Protein AF-A0A9D4QUR9-F1 (afdb_monomer_lite)

Secondary structure (DSSP, 8-state):
--HHHHHHHHHHHHGGGHHHHHHHHH-TT--HHHHHHHHHHHHHHHHHHHHHHHHHSTTGGGGHHHHTSSHHHHHHHHHHHHHHHHHHHHHHHHHH----SHHHHHHHHHHHHH---TTS-HHHHTHHHHTTS---S---HHHHHHHTHHHHHHHHHHHHHHHIIIIIIHHHHHHHTTTT---

Sequence (183 aa):
MNVNWATLSLQVLTCPFLVPLISTISWSKTTSKGVISGCVTGLGASVAGMMIMGSTYEGGLVNFYVNTAHDYSLLTSMIAGLVTSAIVTIGVSLCTNTIRSEEDSDMEWAKTISIDNPLSPFRLVYEEELAKLDVSTIITARIMDKVFRKARLVAVLGGVLSLVLFVVILPTVALSFDVLSFD

Structure (mmCIF, N/CA/C/O backbone):
data_AF-A0A9D4QUR9-F1
#
_entry.id   AF-A0A9D4QUR9-F1
#
loop_
_atom_site.group_PDB
_atom_site.id
_atom_site.type_symbol
_atom_site.label_atom_id
_atom_site.label_alt_id
_atom_site.label_comp_id
_atom_site.label_asym_id
_atom_site.label_entity_id
_atom_site.label_seq_id
_atom_site.pdbx_PDB_ins_code
_atom_site.Cartn_x
_atom_site.Cartn_y
_atom_site.Cartn_z
_atom_site.occupancy
_atom_site.B_iso_or_equiv
_atom_site.auth_seq_id
_atom_site.auth_comp_id
_atom_site.auth_asym_id
_atom_site.auth_atom_id
_atom_site.pdbx_PDB_model_num
ATOM 1 N N . MET A 1 1 ? 4.319 21.901 -21.740 1.00 58.78 1 MET A N 1
ATOM 2 C CA . MET A 1 1 ? 4.072 20.842 -20.738 1.00 58.78 1 MET A CA 1
ATOM 3 C C . MET A 1 1 ? 3.087 19.858 -21.343 1.00 58.78 1 MET A C 1
ATOM 5 O O . MET A 1 1 ? 2.034 20.294 -21.787 1.00 58.78 1 MET A O 1
ATOM 9 N N . ASN A 1 2 ? 3.460 18.584 -21.467 1.00 82.12 2 ASN A N 1
ATOM 10 C CA . ASN A 1 2 ? 2.591 17.567 -22.059 1.00 82.12 2 ASN A CA 1
ATOM 11 C C . ASN A 1 2 ? 1.620 17.055 -20.984 1.00 82.12 2 ASN A C 1
ATOM 13 O O . ASN A 1 2 ? 2.065 16.602 -19.930 1.00 82.12 2 ASN A O 1
ATOM 17 N N . VAL A 1 3 ? 0.314 17.141 -21.248 1.00 85.50 3 VAL A N 1
ATOM 18 C CA . VAL A 1 3 ? -0.734 16.671 -20.328 1.00 85.50 3 VAL A CA 1
ATOM 19 C C . VAL A 1 3 ? -0.553 15.184 -20.016 1.00 85.50 3 VAL A C 1
ATOM 21 O O . VAL A 1 3 ? -0.678 14.795 -18.862 1.00 85.50 3 VAL A O 1
ATOM 24 N N . ASN A 1 4 ? -0.146 14.378 -21.002 1.00 86.44 4 ASN A N 1
ATOM 25 C CA . ASN A 1 4 ? 0.100 12.949 -20.819 1.00 86.44 4 ASN A CA 1
ATOM 26 C C . ASN A 1 4 ? 1.198 12.685 -19.776 1.00 86.44 4 ASN A C 1
ATOM 28 O O . ASN A 1 4 ? 0.996 11.945 -18.820 1.00 86.44 4 ASN A O 1
ATOM 32 N N . TRP A 1 5 ? 2.342 13.364 -19.911 1.00 88.25 5 TRP A N 1
ATOM 33 C CA . TRP A 1 5 ? 3.442 13.234 -18.954 1.00 88.25 5 TRP A CA 1
ATOM 34 C C . TRP A 1 5 ? 3.016 13.657 -17.543 1.00 88.25 5 TRP A C 1
ATOM 36 O O . TRP A 1 5 ? 3.353 12.980 -16.574 1.00 88.25 5 TRP A O 1
ATOM 46 N N . ALA A 1 6 ? 2.246 14.744 -17.420 1.00 88.44 6 ALA A N 1
ATOM 47 C CA . ALA A 1 6 ? 1.766 15.224 -16.126 1.00 88.44 6 ALA A CA 1
ATOM 48 C C . ALA A 1 6 ? 0.815 14.215 -15.460 1.00 88.44 6 ALA A C 1
ATOM 50 O O . ALA A 1 6 ? 0.957 13.929 -14.271 1.00 88.44 6 ALA A O 1
ATOM 51 N N . THR A 1 7 ? -0.112 13.632 -16.224 1.00 89.31 7 THR A N 1
ATOM 52 C CA . THR A 1 7 ? -1.045 12.615 -15.726 1.00 89.31 7 THR A CA 1
ATOM 53 C C . THR A 1 7 ? -0.326 11.330 -15.309 1.00 89.31 7 THR A C 1
ATOM 55 O O . THR A 1 7 ? -0.614 10.800 -14.238 1.00 89.31 7 THR A O 1
ATOM 58 N N . LEU A 1 8 ? 0.630 10.843 -16.105 1.00 89.75 8 LEU A N 1
ATOM 59 C CA . LEU A 1 8 ? 1.381 9.619 -15.799 1.00 89.75 8 LEU A CA 1
ATOM 60 C C . LEU A 1 8 ? 2.328 9.815 -14.606 1.00 89.75 8 LEU A C 1
ATOM 62 O O . LEU A 1 8 ? 2.383 8.978 -13.706 1.00 89.75 8 LEU A O 1
ATOM 66 N N . SER A 1 9 ? 2.996 10.966 -14.529 1.00 88.25 9 SER A N 1
ATOM 67 C CA . SER A 1 9 ? 3.856 11.310 -13.389 1.00 88.25 9 SER A CA 1
ATOM 68 C C . SER A 1 9 ? 3.057 11.459 -12.094 1.00 88.25 9 SER A C 1
ATOM 70 O O . SER A 1 9 ? 3.520 11.049 -11.033 1.00 88.25 9 SER A O 1
ATOM 72 N N . LEU A 1 10 ? 1.828 11.983 -12.156 1.00 92.81 10 LEU A N 1
ATOM 73 C CA . LEU A 1 10 ? 0.954 12.046 -10.984 1.00 92.81 10 LEU A CA 1
ATOM 74 C C . LEU A 1 10 ? 0.634 10.647 -10.435 1.00 92.81 10 LEU A C 1
ATOM 76 O O . LEU A 1 10 ? 0.606 10.459 -9.218 1.00 92.81 10 LEU A O 1
ATOM 80 N N . GLN A 1 11 ? 0.435 9.655 -11.305 1.00 90.50 11 GLN A N 1
ATOM 81 C CA . GLN A 1 11 ? 0.222 8.268 -10.879 1.00 90.50 11 GLN A CA 1
ATOM 82 C C . GLN A 1 11 ? 1.466 7.707 -10.180 1.00 90.50 11 GLN A C 1
ATOM 84 O O . GLN A 1 11 ? 1.354 7.124 -9.104 1.00 90.50 11 GLN A O 1
ATOM 89 N N . VAL A 1 12 ? 2.660 7.962 -10.723 1.00 92.38 12 VAL A N 1
ATOM 90 C CA . VAL A 1 12 ? 3.943 7.569 -10.110 1.00 92.38 12 VAL A CA 1
ATOM 91 C C . VAL A 1 12 ? 4.122 8.172 -8.711 1.00 92.38 12 VAL A C 1
ATOM 93 O O . VAL A 1 12 ? 4.613 7.499 -7.801 1.00 92.38 12 VAL A O 1
ATOM 96 N N . LEU A 1 13 ? 3.697 9.423 -8.517 1.00 93.38 13 LEU A N 1
ATOM 97 C CA . LEU A 1 13 ? 3.801 10.117 -7.231 1.00 93.38 13 LEU A CA 1
ATOM 98 C C . LEU A 1 13 ? 2.752 9.660 -6.213 1.00 93.38 13 LEU A C 1
ATOM 100 O O . LEU A 1 13 ? 3.023 9.691 -5.018 1.00 93.38 13 LEU A O 1
ATOM 104 N N . THR A 1 14 ? 1.565 9.249 -6.660 1.00 94.00 14 THR A N 1
ATOM 105 C CA . THR A 1 14 ? 0.448 8.883 -5.768 1.00 94.00 14 THR A CA 1
ATOM 106 C C . THR A 1 14 ? 0.409 7.396 -5.419 1.00 94.00 14 THR A C 1
ATOM 108 O O . THR A 1 14 ? 0.005 7.043 -4.311 1.00 94.00 14 THR A O 1
ATOM 111 N N . CYS A 1 15 ? 0.881 6.527 -6.317 1.00 93.56 15 CYS A N 1
ATOM 112 C CA . CYS A 1 15 ? 0.894 5.072 -6.146 1.00 93.56 15 CYS A CA 1
ATOM 113 C C . CYS A 1 15 ? 1.537 4.587 -4.825 1.00 93.56 15 CYS A C 1
ATOM 115 O O . CYS A 1 15 ? 0.932 3.743 -4.157 1.00 93.56 15 CYS A O 1
ATOM 117 N N . PRO A 1 16 ? 2.685 5.133 -4.362 1.00 94.38 16 PRO A N 1
ATOM 118 C CA . PRO A 1 16 ? 3.321 4.674 -3.126 1.00 94.38 16 PRO A CA 1
ATOM 119 C C . PRO A 1 16 ? 2.440 4.839 -1.881 1.00 94.38 16 PRO A C 1
ATOM 121 O O . PRO A 1 16 ? 2.615 4.111 -0.912 1.00 94.38 16 PRO A O 1
ATOM 124 N N . PHE A 1 17 ? 1.472 5.759 -1.889 1.00 94.75 17 PHE A N 1
ATOM 125 C CA . PHE A 1 17 ? 0.631 6.037 -0.721 1.00 94.75 17 PHE A CA 1
ATOM 126 C C . PHE A 1 17 ? -0.536 5.060 -0.546 1.00 94.75 17 PHE A C 1
ATOM 128 O O . PHE A 1 17 ? -1.143 5.036 0.525 1.00 94.75 17 PHE A O 1
ATOM 135 N N . LEU A 1 18 ? -0.844 4.234 -1.553 1.00 93.19 18 LEU A N 1
ATOM 136 C CA . LEU A 1 18 ? -1.997 3.330 -1.519 1.00 93.19 18 LEU A CA 1
ATOM 137 C C . LEU A 1 18 ? -1.912 2.317 -0.372 1.00 93.19 18 LEU A C 1
ATOM 139 O O . LEU A 1 18 ? -2.857 2.182 0.403 1.00 93.19 18 LEU A O 1
ATOM 143 N N . VAL A 1 19 ? -0.778 1.624 -0.228 1.00 93.19 19 VAL A N 1
ATOM 144 C CA . VAL A 1 19 ? -0.624 0.586 0.805 1.00 93.19 19 VAL A CA 1
ATOM 145 C C . VAL A 1 19 ? -0.616 1.176 2.220 1.00 93.19 19 VAL A C 1
ATOM 147 O O . VAL A 1 19 ? -1.360 0.660 3.061 1.00 93.19 19 VAL A O 1
ATOM 150 N N . PRO A 1 20 ? 0.137 2.255 2.518 1.00 94.00 20 PRO A N 1
ATOM 151 C CA . PRO A 1 20 ? 0.061 2.905 3.823 1.00 94.00 20 PRO A CA 1
ATOM 152 C C . PRO A 1 20 ? -1.348 3.393 4.174 1.00 94.00 20 PRO A C 1
ATOM 154 O O . PRO A 1 20 ? -1.786 3.182 5.303 1.00 94.00 20 PRO A O 1
ATOM 157 N N . LEU A 1 21 ? -2.073 3.984 3.215 1.00 93.69 21 LEU A N 1
ATOM 158 C CA . LEU A 1 21 ? -3.439 4.478 3.418 1.00 93.69 21 LEU A CA 1
ATOM 159 C C . LEU A 1 21 ? -4.427 3.342 3.706 1.00 93.69 21 LEU A C 1
ATOM 161 O O . LEU A 1 21 ? -5.232 3.442 4.623 1.00 93.69 21 LEU A O 1
ATOM 165 N N . ILE A 1 22 ? -4.378 2.253 2.939 1.00 92.50 22 ILE A N 1
ATOM 166 C CA . ILE A 1 22 ? -5.264 1.108 3.182 1.00 92.50 22 ILE A CA 1
ATOM 167 C C . ILE A 1 22 ? -4.954 0.497 4.551 1.00 92.50 22 ILE A C 1
ATOM 169 O O . ILE A 1 22 ? -5.870 0.187 5.312 1.00 92.50 22 ILE A O 1
ATOM 173 N N . SER A 1 23 ? -3.668 0.401 4.901 1.00 90.50 23 SER A N 1
ATOM 174 C CA . SER A 1 23 ? -3.224 -0.192 6.163 1.00 90.50 23 SER A CA 1
ATOM 175 C C . SER A 1 23 ? -3.786 0.536 7.389 1.00 90.50 23 SER A C 1
ATOM 177 O O . SER A 1 23 ? -4.169 -0.135 8.341 1.00 90.50 23 SER A O 1
ATOM 179 N N . THR A 1 24 ? -3.926 1.869 7.368 1.00 90.31 24 THR A N 1
ATOM 180 C CA . THR A 1 24 ? -4.498 2.613 8.511 1.00 90.31 24 THR A CA 1
ATOM 181 C C . THR A 1 24 ? -5.967 2.292 8.776 1.00 90.31 24 THR A C 1
ATOM 183 O O . THR A 1 24 ? -6.430 2.478 9.898 1.00 90.31 24 THR A O 1
ATOM 186 N N . ILE A 1 25 ? -6.698 1.817 7.765 1.00 87.94 25 ILE A N 1
ATOM 187 C CA . ILE A 1 25 ? -8.127 1.498 7.864 1.00 87.94 25 ILE A CA 1
ATOM 188 C C . ILE A 1 25 ? -8.336 -0.003 8.076 1.00 87.94 25 ILE A C 1
ATOM 190 O O . ILE A 1 25 ? -9.302 -0.405 8.718 1.00 87.94 25 ILE A O 1
ATOM 194 N N . SER A 1 26 ? -7.454 -0.849 7.538 1.00 87.56 26 SER A N 1
ATOM 195 C CA . SER A 1 26 ? -7.620 -2.304 7.570 1.00 87.56 26 SER A CA 1
ATOM 196 C C . SER A 1 26 ? -6.820 -3.007 8.666 1.00 87.56 26 SER A C 1
ATOM 198 O O . SER A 1 26 ? -7.093 -4.174 8.952 1.00 87.56 26 SER A O 1
ATOM 200 N N . TRP A 1 27 ? -5.804 -2.361 9.249 1.00 89.25 27 TRP A N 1
ATOM 201 C CA . TRP A 1 27 ? -4.852 -3.026 10.137 1.00 89.25 27 TRP A CA 1
ATOM 202 C C . TRP A 1 27 ? -4.582 -2.234 11.420 1.00 89.25 27 TRP A C 1
ATOM 204 O O . TRP A 1 27 ? -3.942 -1.188 11.415 1.00 89.25 27 TRP A O 1
ATOM 214 N N . SER A 1 28 ? -5.007 -2.785 12.562 1.00 86.62 28 SER A N 1
ATOM 215 C CA . SER A 1 28 ? -4.883 -2.120 13.869 1.00 86.62 28 SER A CA 1
ATOM 216 C C . SER A 1 28 ? -3.442 -1.866 14.303 1.00 86.62 28 SER A C 1
ATOM 218 O O . SER A 1 28 ? -3.183 -0.951 15.074 1.00 86.62 28 SER A O 1
ATOM 220 N N . LYS A 1 29 ? -2.481 -2.652 13.805 1.00 89.44 29 LYS A N 1
ATOM 221 C CA . LYS A 1 29 ? -1.062 -2.515 14.167 1.00 89.44 29 LYS A CA 1
ATOM 222 C C . LYS A 1 29 ? -0.340 -1.409 13.401 1.00 89.44 29 LYS A C 1
ATOM 224 O O . LYS A 1 29 ? 0.846 -1.194 13.651 1.00 89.44 29 LYS A O 1
ATOM 229 N N . THR A 1 30 ? -1.010 -0.731 12.472 1.00 91.31 30 THR A N 1
ATOM 230 C CA . THR A 1 30 ? -0.416 0.365 11.708 1.00 91.31 30 THR A CA 1
ATOM 231 C C . THR A 1 30 ? -0.108 1.551 12.613 1.00 91.31 30 THR A C 1
ATOM 233 O O . THR A 1 30 ? -0.983 2.076 13.295 1.00 91.31 30 THR A O 1
ATOM 236 N N . THR A 1 31 ? 1.146 2.006 12.599 1.00 93.19 31 THR A N 1
ATOM 237 C CA . THR A 1 31 ? 1.581 3.159 13.398 1.00 93.19 31 THR A CA 1
ATOM 238 C C . THR A 1 31 ? 1.818 4.380 12.518 1.00 93.19 31 THR A C 1
ATOM 240 O O . THR A 1 31 ? 2.253 4.261 11.371 1.00 93.19 31 THR A O 1
ATOM 243 N N . SER A 1 32 ? 1.630 5.585 13.066 1.00 91.56 32 SER A N 1
ATOM 244 C CA . SER A 1 32 ? 1.909 6.832 12.334 1.00 91.56 32 SER A CA 1
ATOM 245 C C . SER A 1 32 ? 3.366 6.912 11.864 1.00 91.56 32 SER A C 1
ATOM 247 O O . SER A 1 32 ? 3.640 7.398 10.770 1.00 91.56 32 SER A O 1
ATOM 249 N N . LYS A 1 33 ? 4.310 6.379 12.656 1.00 94.00 33 LYS A N 1
ATOM 250 C CA . LYS A 1 33 ? 5.731 6.288 12.280 1.00 94.00 33 LYS A CA 1
ATOM 251 C C . LYS A 1 33 ? 5.932 5.375 11.068 1.00 94.00 33 LYS A C 1
ATOM 253 O O . LYS A 1 33 ? 6.688 5.730 10.163 1.00 94.00 33 LYS A O 1
ATOM 258 N N . GLY A 1 34 ? 5.252 4.227 11.031 1.00 93.38 34 GLY A N 1
ATOM 259 C CA . GLY A 1 34 ? 5.294 3.303 9.898 1.00 93.38 34 GLY A CA 1
ATOM 260 C C . GLY A 1 34 ? 4.691 3.891 8.627 1.00 93.38 34 GLY A C 1
ATOM 261 O O . GLY A 1 34 ? 5.282 3.785 7.555 1.00 93.38 34 GLY A O 1
ATOM 262 N N . VAL A 1 35 ? 3.564 4.591 8.743 1.00 95.62 35 VAL A N 1
ATOM 263 C CA . VAL A 1 35 ? 2.936 5.269 7.600 1.00 95.62 35 VAL A CA 1
ATOM 264 C C . VAL A 1 35 ? 3.854 6.355 7.043 1.00 95.62 35 VAL A C 1
ATOM 266 O O . VAL A 1 35 ? 4.179 6.322 5.862 1.00 95.62 35 VAL A O 1
ATOM 269 N N . ILE A 1 36 ? 4.344 7.276 7.881 1.00 95.88 36 ILE A N 1
ATOM 270 C CA . ILE A 1 36 ? 5.201 8.383 7.422 1.00 95.88 36 ILE A CA 1
ATOM 271 C C . ILE A 1 36 ? 6.483 7.850 6.772 1.00 95.88 36 ILE A C 1
ATOM 273 O O . ILE A 1 36 ? 6.840 8.276 5.674 1.00 95.88 36 ILE A O 1
ATOM 277 N N . SER A 1 37 ? 7.163 6.899 7.421 1.00 95.94 37 SER A N 1
ATOM 278 C CA . SER A 1 37 ? 8.405 6.326 6.887 1.00 95.94 37 SER A CA 1
ATOM 279 C C . SER A 1 37 ? 8.186 5.596 5.563 1.00 95.94 37 SER A C 1
ATOM 281 O O . SER A 1 37 ? 8.957 5.817 4.629 1.00 95.94 37 SER A O 1
ATOM 283 N N . GLY A 1 38 ? 7.130 4.788 5.433 1.00 95.56 38 GLY A N 1
ATOM 284 C CA . GLY A 1 38 ? 6.825 4.106 4.174 1.00 95.56 38 GLY A CA 1
ATOM 285 C C . GLY A 1 38 ? 6.383 5.053 3.063 1.00 95.56 38 GLY A C 1
ATOM 286 O O . GLY A 1 38 ? 6.795 4.873 1.919 1.00 95.56 38 GLY A O 1
ATOM 287 N N . CYS A 1 39 ? 5.625 6.108 3.368 1.00 96.19 39 CYS A N 1
ATOM 288 C CA . CYS A 1 39 ? 5.264 7.132 2.385 1.00 96.19 39 CYS A CA 1
ATOM 289 C C . CYS A 1 39 ? 6.506 7.858 1.842 1.00 96.19 39 CYS A C 1
ATOM 291 O O . CYS A 1 39 ? 6.658 8.000 0.631 1.00 96.19 39 CYS A O 1
ATOM 293 N N . VAL A 1 40 ? 7.416 8.288 2.723 1.00 96.62 40 VAL A N 1
ATOM 294 C CA . VAL A 1 40 ? 8.630 9.027 2.330 1.00 96.62 40 VAL A CA 1
ATOM 295 C C . VAL A 1 40 ? 9.600 8.137 1.551 1.00 96.62 40 VAL A C 1
ATOM 297 O O . VAL A 1 40 ? 10.079 8.526 0.486 1.00 96.62 40 VAL A O 1
ATOM 300 N N . THR A 1 41 ? 9.873 6.931 2.052 1.00 96.44 41 THR A N 1
ATOM 301 C CA . THR A 1 41 ? 10.791 5.987 1.388 1.00 96.44 41 THR A CA 1
ATOM 302 C C . THR A 1 41 ? 10.217 5.453 0.078 1.00 96.44 41 THR A C 1
ATOM 304 O O . THR A 1 41 ? 10.943 5.373 -0.910 1.00 96.44 41 THR A O 1
ATOM 307 N N . GLY A 1 42 ? 8.916 5.161 0.031 1.00 96.50 42 GLY A N 1
ATOM 308 C CA . GLY A 1 42 ? 8.216 4.737 -1.180 1.00 96.50 42 GLY A CA 1
ATOM 309 C C . GLY A 1 42 ? 8.187 5.817 -2.259 1.00 96.50 42 GLY A C 1
ATOM 310 O O . GLY A 1 42 ? 8.454 5.522 -3.422 1.00 96.50 42 GLY A O 1
ATOM 311 N N . LEU A 1 43 ? 7.940 7.077 -1.887 1.00 96.25 43 LEU A N 1
ATOM 312 C CA . LEU A 1 43 ? 8.022 8.201 -2.823 1.00 96.25 43 LEU A CA 1
ATOM 313 C C . LEU A 1 43 ? 9.441 8.347 -3.389 1.00 96.25 43 LEU A C 1
ATOM 315 O O . LEU A 1 43 ? 9.608 8.477 -4.601 1.00 96.25 43 LEU A O 1
ATOM 319 N N . GLY A 1 44 ? 10.457 8.265 -2.525 1.00 96.38 44 GLY A N 1
ATOM 320 C CA . GLY A 1 44 ? 11.859 8.293 -2.941 1.00 96.38 44 GLY A CA 1
ATOM 321 C C . GLY A 1 44 ? 12.205 7.164 -3.914 1.00 96.38 44 GLY A C 1
ATOM 322 O O . GLY A 1 44 ? 12.798 7.423 -4.958 1.00 96.38 44 GLY A O 1
ATOM 323 N N . ALA A 1 45 ? 11.782 5.932 -3.619 1.00 96.25 45 ALA A N 1
ATOM 324 C CA . ALA A 1 45 ? 11.992 4.774 -4.488 1.00 96.25 45 ALA A CA 1
ATOM 325 C C . ALA A 1 45 ? 11.266 4.906 -5.836 1.00 96.25 45 ALA A C 1
ATOM 327 O O . ALA A 1 45 ? 11.832 4.554 -6.869 1.00 96.25 45 ALA A O 1
ATOM 328 N N . SER A 1 46 ? 10.050 5.457 -5.840 1.00 96.00 46 SER A N 1
ATOM 329 C CA . SER A 1 46 ? 9.269 5.695 -7.058 1.00 96.00 46 SER A CA 1
ATOM 330 C C . SER A 1 46 ? 9.968 6.691 -7.990 1.00 96.00 46 SER A C 1
ATOM 332 O O . SER A 1 46 ? 10.227 6.394 -9.159 1.00 96.00 46 SER A O 1
ATOM 334 N N . VAL A 1 47 ? 10.376 7.845 -7.447 1.00 94.75 47 VAL A N 1
ATOM 335 C CA . VAL A 1 47 ? 11.106 8.878 -8.202 1.00 94.75 47 VAL A CA 1
ATOM 336 C C . VAL A 1 47 ? 12.464 8.353 -8.670 1.00 94.75 47 VAL A C 1
ATOM 338 O O . VAL A 1 47 ? 12.811 8.516 -9.839 1.00 94.75 47 VAL A O 1
ATOM 341 N N . ALA A 1 48 ? 13.213 7.671 -7.799 1.00 95.12 48 ALA A N 1
ATOM 342 C CA . ALA A 1 48 ? 14.494 7.076 -8.164 1.00 95.12 48 ALA A CA 1
ATOM 343 C C . ALA A 1 48 ? 14.334 6.044 -9.289 1.00 95.12 48 ALA A C 1
ATOM 345 O O . ALA A 1 48 ? 15.070 6.106 -10.268 1.00 95.12 48 ALA A O 1
ATOM 346 N N . GLY A 1 49 ? 13.338 5.157 -9.205 1.00 93.81 49 GLY A N 1
ATOM 347 C CA . GLY A 1 49 ? 13.034 4.185 -10.257 1.00 93.81 49 GLY A CA 1
ATOM 348 C C . GLY A 1 49 ? 12.733 4.850 -11.603 1.00 93.81 49 GLY A C 1
ATOM 349 O O . GLY A 1 49 ? 13.236 4.400 -12.630 1.00 93.81 49 GLY A O 1
ATOM 350 N N . MET A 1 50 ? 12.004 5.973 -11.590 1.00 93.50 50 MET A N 1
ATOM 351 C CA . MET A 1 50 ? 11.664 6.737 -12.804 1.00 93.50 50 MET A CA 1
ATOM 352 C C . MET A 1 50 ? 12.906 7.331 -13.463 1.00 93.50 50 MET A C 1
ATOM 354 O O . MET A 1 50 ? 13.068 7.290 -14.682 1.00 93.50 50 MET A O 1
ATOM 358 N N . MET A 1 51 ? 13.804 7.888 -12.649 1.00 92.62 51 MET A N 1
ATOM 359 C CA . MET A 1 51 ? 15.032 8.507 -13.141 1.00 92.62 51 MET A CA 1
ATOM 360 C C . MET A 1 51 ? 16.046 7.463 -13.603 1.00 92.62 51 MET A C 1
ATOM 362 O O . MET A 1 51 ? 16.665 7.650 -14.648 1.00 92.62 51 MET A O 1
ATOM 366 N N . ILE A 1 52 ? 16.190 6.360 -12.862 1.00 94.06 52 ILE A N 1
ATOM 367 C CA . ILE A 1 52 ? 17.090 5.257 -13.214 1.00 94.06 52 ILE A CA 1
ATOM 368 C C . ILE A 1 52 ? 16.661 4.661 -14.551 1.00 94.06 52 ILE A C 1
ATOM 370 O O . ILE A 1 52 ? 17.458 4.655 -15.486 1.00 94.06 52 ILE A O 1
ATOM 374 N N . MET A 1 53 ? 15.398 4.251 -14.692 1.00 92.38 53 MET A N 1
ATOM 375 C CA . MET A 1 53 ? 14.923 3.672 -15.950 1.00 92.38 53 MET A CA 1
ATOM 376 C C . MET A 1 53 ? 14.917 4.696 -17.083 1.00 92.38 53 MET A C 1
ATOM 378 O O . MET A 1 53 ? 15.385 4.392 -18.177 1.00 92.38 53 MET A O 1
ATOM 382 N N . GLY A 1 54 ? 14.499 5.936 -16.813 1.00 91.06 54 GLY A N 1
ATOM 383 C CA . GLY A 1 54 ? 14.586 7.039 -17.771 1.00 91.06 54 GLY A CA 1
ATOM 384 C C . GLY A 1 54 ? 16.006 7.287 -18.296 1.00 91.06 54 GLY A C 1
ATOM 385 O O . GLY A 1 54 ? 16.178 7.646 -19.458 1.00 91.06 54 GLY A O 1
ATOM 386 N N . SER A 1 55 ? 17.036 7.063 -17.474 1.00 92.62 55 SER A N 1
ATOM 387 C CA . SER A 1 55 ? 18.435 7.249 -17.879 1.00 92.62 55 SER A CA 1
ATOM 388 C C . SER A 1 55 ? 18.961 6.177 -18.841 1.00 92.62 55 SER A C 1
ATOM 390 O O . SER A 1 55 ? 19.937 6.436 -19.539 1.00 92.62 55 SER A O 1
ATOM 392 N N . THR A 1 56 ? 18.317 5.005 -18.896 1.00 93.25 56 THR A N 1
ATOM 393 C CA . THR A 1 56 ? 18.742 3.884 -19.756 1.00 93.25 56 THR A CA 1
ATOM 394 C C . THR A 1 56 ? 18.323 4.037 -21.218 1.00 93.25 56 THR A C 1
ATOM 396 O O . THR A 1 56 ? 18.873 3.361 -22.084 1.00 93.25 56 THR A O 1
ATOM 399 N N . TYR A 1 57 ? 17.381 4.938 -21.504 1.00 91.31 57 TYR A N 1
ATOM 400 C CA . TYR A 1 57 ? 16.913 5.222 -22.857 1.00 91.31 57 TYR A CA 1
ATOM 401 C C . TYR A 1 57 ? 17.845 6.167 -23.616 1.00 91.31 57 TYR A C 1
ATOM 403 O O . TYR A 1 57 ? 18.626 6.923 -23.033 1.00 91.31 57 TYR A O 1
ATOM 411 N N . GLU A 1 58 ? 17.729 6.161 -24.944 1.00 88.50 58 GLU A N 1
ATOM 412 C CA . GLU A 1 58 ? 18.529 7.013 -25.818 1.00 88.50 58 GLU A CA 1
ATOM 413 C C . GLU A 1 58 ? 18.322 8.507 -25.498 1.00 88.50 58 GLU A C 1
ATOM 415 O O . GLU A 1 58 ? 17.209 8.991 -25.278 1.00 88.50 58 GLU A O 1
ATOM 420 N N . GLY A 1 59 ? 19.424 9.254 -25.397 1.00 84.62 59 GLY A N 1
ATOM 421 C CA . GLY A 1 59 ? 19.412 10.647 -24.932 1.00 84.62 59 GLY A CA 1
ATOM 422 C C . GLY A 1 59 ? 19.229 10.824 -23.416 1.00 84.62 59 GLY A C 1
ATOM 423 O O . GLY A 1 59 ? 19.291 11.955 -22.928 1.00 84.62 59 GLY A O 1
ATOM 424 N N . GLY A 1 60 ? 19.048 9.741 -22.652 1.00 89.25 60 GLY A N 1
ATOM 425 C CA . GLY A 1 60 ? 19.030 9.729 -21.188 1.00 89.25 60 GLY A CA 1
ATOM 426 C C . GLY A 1 60 ? 18.097 10.773 -20.567 1.00 89.25 60 GLY A C 1
ATOM 427 O O . GLY A 1 60 ? 17.018 11.073 -21.071 1.00 89.25 60 GLY A O 1
ATOM 428 N N . LEU A 1 61 ? 18.520 11.386 -19.462 1.00 87.69 61 LEU A N 1
ATOM 429 C CA . LEU A 1 61 ? 17.722 12.407 -18.770 1.00 87.69 61 LEU A CA 1
ATOM 430 C C . LEU A 1 61 ? 17.701 13.771 -19.486 1.00 87.69 61 LEU A C 1
ATOM 432 O O . LEU A 1 61 ? 16.947 14.648 -19.070 1.00 87.69 61 LEU A O 1
ATOM 436 N N . VAL A 1 62 ? 18.472 13.960 -20.567 1.00 90.38 62 VAL A N 1
ATOM 437 C CA . VAL A 1 62 ? 18.398 15.185 -21.388 1.00 90.38 62 VAL A CA 1
ATOM 438 C C . VAL A 1 62 ? 17.027 15.276 -22.064 1.00 90.38 62 VAL A C 1
ATOM 440 O O . VAL A 1 62 ? 16.416 16.343 -22.084 1.00 90.38 62 VAL A O 1
ATOM 443 N N . ASN A 1 63 ? 16.480 14.137 -22.498 1.00 88.19 63 ASN A N 1
ATOM 444 C CA . ASN A 1 63 ? 15.116 14.013 -23.021 1.00 88.19 63 ASN A CA 1
ATOM 445 C C . ASN A 1 63 ? 14.110 13.634 -21.918 1.00 88.19 63 ASN A C 1
ATOM 447 O O . ASN A 1 63 ? 13.286 12.734 -22.088 1.00 88.19 63 ASN A O 1
ATOM 451 N N . PHE A 1 64 ? 14.164 14.333 -20.779 1.00 88.12 64 PHE A N 1
ATOM 452 C CA . PHE A 1 64 ? 13.439 13.990 -19.547 1.00 88.12 64 PHE A CA 1
ATOM 453 C C . PHE A 1 64 ? 11.960 13.628 -19.757 1.00 88.12 64 PHE A C 1
ATOM 455 O O . PHE A 1 64 ? 11.514 12.571 -19.320 1.00 88.12 64 PHE A O 1
ATOM 462 N N . TYR A 1 65 ? 11.193 14.477 -20.447 1.00 87.88 65 TYR A N 1
ATOM 463 C CA . TYR A 1 65 ? 9.747 14.284 -20.618 1.00 87.88 65 TYR A CA 1
ATOM 464 C C . TYR A 1 65 ? 9.382 13.054 -21.450 1.00 87.88 65 TYR A C 1
ATOM 466 O O . TYR A 1 65 ? 8.324 12.470 -21.236 1.00 87.88 65 TYR A O 1
ATOM 474 N N . VAL A 1 66 ? 10.230 12.681 -22.407 1.00 87.94 66 VAL A N 1
ATOM 475 C CA . VAL A 1 66 ? 9.997 11.515 -23.265 1.00 87.94 66 VAL A CA 1
ATOM 476 C C . VAL A 1 66 ? 10.418 10.260 -22.511 1.00 87.94 66 VAL A C 1
ATOM 478 O O . VAL A 1 66 ? 9.619 9.346 -22.327 1.00 87.94 66 VAL A O 1
ATOM 481 N N . ASN A 1 67 ? 11.630 10.273 -21.957 1.00 88.69 67 ASN A N 1
ATOM 482 C CA . ASN A 1 67 ? 12.236 9.076 -21.388 1.00 88.69 67 ASN A CA 1
ATOM 483 C C . ASN A 1 67 ? 11.611 8.646 -20.056 1.00 88.69 67 ASN A C 1
ATOM 485 O O . ASN A 1 67 ? 11.596 7.464 -19.718 1.00 88.69 67 ASN A O 1
ATOM 489 N N . THR A 1 68 ? 11.039 9.587 -19.307 1.00 88.56 68 THR A N 1
ATOM 490 C CA . THR A 1 68 ? 10.297 9.271 -18.079 1.00 88.56 68 THR A CA 1
ATOM 491 C C . THR A 1 68 ? 8.825 8.928 -18.324 1.00 88.56 68 THR A C 1
ATOM 493 O O . THR A 1 68 ? 8.202 8.338 -17.450 1.00 88.56 68 THR A O 1
ATOM 496 N N . ALA A 1 69 ? 8.274 9.232 -19.505 1.00 88.69 69 ALA A N 1
ATOM 497 C CA . ALA A 1 69 ? 6.922 8.820 -19.897 1.00 88.69 69 ALA A CA 1
ATOM 498 C C . ALA A 1 69 ? 6.870 7.430 -20.550 1.00 88.69 69 ALA A C 1
ATOM 500 O O . ALA A 1 69 ? 5.782 6.979 -20.894 1.00 88.69 69 ALA A O 1
ATOM 501 N N . HIS A 1 70 ? 8.009 6.759 -20.746 1.00 89.62 70 HIS A N 1
ATOM 502 C CA . HIS A 1 70 ? 8.022 5.400 -21.282 1.00 89.62 70 HIS A CA 1
ATOM 503 C C . HIS A 1 70 ? 7.397 4.395 -20.310 1.00 89.62 70 HIS A C 1
ATOM 505 O O . HIS A 1 70 ? 7.642 4.448 -19.103 1.00 89.62 70 HIS A O 1
ATOM 511 N N . ASP A 1 71 ? 6.671 3.424 -20.863 1.00 90.06 71 ASP A N 1
ATOM 512 C CA . ASP A 1 71 ? 5.875 2.449 -20.110 1.00 90.06 71 ASP A CA 1
ATOM 513 C C . ASP A 1 71 ? 6.691 1.705 -19.048 1.00 90.06 71 ASP A C 1
ATOM 515 O O . ASP A 1 71 ? 6.295 1.659 -17.885 1.00 90.06 71 ASP A O 1
ATOM 519 N N . TYR A 1 72 ? 7.879 1.194 -19.395 1.00 89.75 72 TYR A N 1
ATOM 520 C CA . TYR A 1 72 ? 8.729 0.497 -18.422 1.00 89.75 72 TYR A CA 1
ATOM 521 C C . TYR A 1 72 ? 9.326 1.423 -17.363 1.00 89.75 72 TYR A C 1
ATOM 523 O O . TYR A 1 72 ? 9.587 0.969 -16.249 1.00 89.75 72 TYR A O 1
ATOM 531 N N . SER A 1 73 ? 9.541 2.706 -17.680 1.00 91.75 73 SER A N 1
ATOM 532 C CA . SER A 1 73 ? 9.983 3.682 -16.680 1.00 91.75 73 SER A CA 1
ATOM 533 C C . SER A 1 73 ? 8.890 3.865 -15.634 1.00 91.75 73 SER A C 1
ATOM 535 O O . SER A 1 73 ? 9.118 3.612 -14.454 1.00 91.75 73 SER A O 1
ATOM 537 N N . LEU A 1 74 ? 7.670 4.153 -16.092 1.00 93.31 74 LEU A N 1
ATOM 538 C CA . LEU A 1 74 ? 6.495 4.338 -15.244 1.00 93.31 74 LEU A CA 1
ATOM 539 C C . LEU A 1 74 ? 6.163 3.083 -14.428 1.00 93.31 74 LEU A C 1
ATOM 541 O O . LEU A 1 74 ? 5.952 3.177 -13.218 1.00 93.31 74 LEU A O 1
ATOM 545 N N . LEU A 1 75 ? 6.162 1.908 -15.061 1.00 92.50 75 LEU A N 1
ATOM 546 C CA . LEU A 1 75 ? 5.862 0.636 -14.404 1.00 92.50 75 LEU A CA 1
ATOM 547 C C . LEU A 1 75 ? 6.884 0.316 -13.308 1.00 92.50 75 LEU A C 1
ATOM 549 O O . LEU A 1 75 ? 6.501 -0.027 -12.187 1.00 92.50 75 LEU A O 1
ATOM 553 N N . THR A 1 76 ? 8.177 0.470 -13.604 1.00 93.25 76 THR A N 1
ATOM 554 C CA . THR A 1 76 ? 9.248 0.209 -12.632 1.00 93.25 76 THR A CA 1
ATOM 555 C C . THR A 1 76 ? 9.145 1.155 -11.443 1.00 93.25 76 THR A C 1
ATOM 557 O O . THR A 1 76 ? 9.253 0.707 -10.303 1.00 93.25 76 THR A O 1
ATOM 560 N N . SER A 1 77 ? 8.869 2.442 -11.678 1.00 94.38 77 SER A N 1
ATOM 561 C CA . SER A 1 77 ? 8.636 3.417 -10.608 1.00 94.38 77 SER A CA 1
ATOM 562 C C . SER A 1 77 ? 7.464 3.030 -9.718 1.00 94.38 77 SER A C 1
ATOM 564 O O . SER A 1 77 ? 7.602 3.008 -8.495 1.00 94.38 77 SER A O 1
ATOM 566 N N . MET A 1 78 ? 6.320 2.690 -10.321 1.00 94.88 78 MET A N 1
ATOM 567 C CA . MET A 1 78 ? 5.112 2.327 -9.582 1.00 94.88 78 MET A CA 1
ATOM 568 C C . MET A 1 78 ? 5.335 1.078 -8.727 1.00 94.88 78 MET A C 1
ATOM 570 O O . MET A 1 78 ? 4.990 1.086 -7.546 1.00 94.88 78 MET A O 1
ATOM 574 N N . ILE A 1 79 ? 5.951 0.031 -9.284 1.00 94.81 79 ILE A N 1
ATOM 575 C CA . ILE A 1 79 ? 6.238 -1.209 -8.550 1.00 94.81 79 ILE A CA 1
ATOM 576 C C . ILE A 1 79 ? 7.257 -0.950 -7.437 1.00 94.81 79 ILE A C 1
ATOM 578 O O . ILE A 1 79 ? 7.005 -1.310 -6.286 1.00 94.81 79 ILE A O 1
ATOM 582 N N . ALA A 1 80 ? 8.383 -0.300 -7.746 1.00 95.38 80 ALA A N 1
ATOM 583 C CA . ALA A 1 80 ? 9.427 -0.012 -6.764 1.00 95.38 80 ALA A CA 1
ATOM 584 C C . ALA 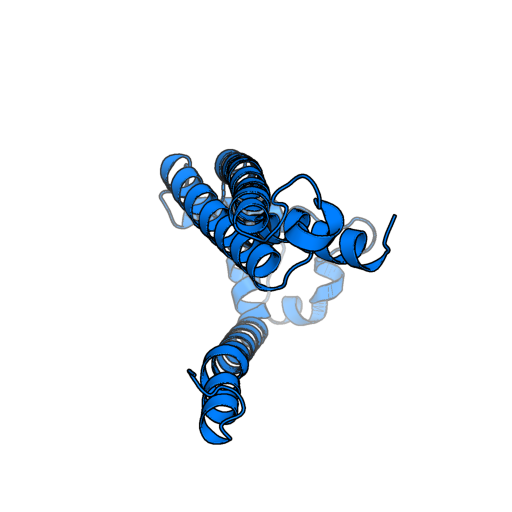A 1 80 ? 8.889 0.835 -5.605 1.00 95.38 80 ALA A C 1
ATOM 586 O O . ALA A 1 80 ? 9.147 0.526 -4.439 1.00 95.38 80 ALA A O 1
ATOM 587 N N . GLY A 1 81 ? 8.102 1.868 -5.913 1.00 95.94 81 GLY A N 1
ATOM 588 C CA . GLY A 1 81 ? 7.464 2.727 -4.925 1.00 95.94 81 GLY A CA 1
ATOM 589 C C . GLY A 1 81 ? 6.449 1.988 -4.055 1.00 95.94 81 GLY A C 1
ATOM 590 O O . GLY A 1 81 ? 6.529 2.075 -2.828 1.00 95.94 81 GLY A O 1
ATOM 591 N N . LEU A 1 82 ? 5.537 1.223 -4.664 1.00 95.62 82 LEU A N 1
ATOM 592 C CA . LEU A 1 82 ? 4.497 0.477 -3.948 1.00 95.62 82 LEU A CA 1
ATOM 593 C C . LEU A 1 82 ? 5.099 -0.597 -3.036 1.00 95.62 82 LEU A C 1
ATOM 595 O O . LEU A 1 82 ? 4.743 -0.672 -1.860 1.00 95.62 82 LEU A O 1
ATOM 599 N N . VAL A 1 83 ? 6.038 -1.396 -3.549 1.00 96.12 83 VAL A N 1
ATOM 600 C CA . VAL A 1 83 ? 6.684 -2.477 -2.788 1.00 96.12 83 VAL A CA 1
ATOM 601 C C . VAL A 1 83 ? 7.529 -1.912 -1.649 1.00 96.12 83 VAL A C 1
ATOM 603 O O . VAL A 1 83 ? 7.413 -2.375 -0.513 1.00 96.12 83 VAL A O 1
ATOM 606 N N . THR A 1 84 ? 8.336 -0.881 -1.916 1.00 96.88 84 THR A N 1
ATOM 607 C CA . THR A 1 84 ? 9.170 -0.254 -0.878 1.00 96.88 84 THR A CA 1
ATOM 608 C C . THR A 1 84 ? 8.300 0.367 0.209 1.00 96.88 84 THR A C 1
ATOM 610 O O . THR A 1 84 ? 8.551 0.146 1.395 1.00 96.88 84 THR A O 1
ATOM 613 N N . SER A 1 85 ? 7.240 1.085 -0.177 1.00 97.12 85 SER A N 1
ATOM 614 C CA . SER A 1 85 ? 6.314 1.683 0.784 1.00 97.12 85 SER A CA 1
ATOM 615 C C . SER A 1 85 ? 5.633 0.629 1.654 1.00 97.12 85 SER A C 1
ATOM 617 O O . SER A 1 85 ? 5.617 0.760 2.877 1.00 97.12 85 SER A O 1
ATOM 619 N N . ALA A 1 86 ? 5.151 -0.460 1.046 1.00 95.75 86 ALA A N 1
ATOM 620 C CA . ALA A 1 86 ? 4.515 -1.564 1.756 1.00 95.75 86 ALA A CA 1
ATOM 621 C C . ALA A 1 86 ? 5.455 -2.214 2.781 1.00 95.75 86 ALA A C 1
ATOM 623 O O . ALA A 1 86 ? 5.095 -2.349 3.953 1.00 95.75 86 ALA A O 1
ATOM 624 N N . ILE A 1 87 ? 6.672 -2.579 2.363 1.00 97.00 87 ILE A N 1
ATOM 625 C CA . ILE A 1 87 ? 7.655 -3.244 3.228 1.00 97.00 87 ILE A CA 1
ATOM 626 C C . ILE A 1 87 ? 8.043 -2.337 4.394 1.00 97.00 87 ILE A C 1
ATOM 628 O O . ILE A 1 87 ? 8.042 -2.783 5.542 1.00 97.00 87 ILE A O 1
ATOM 632 N N . VAL A 1 88 ? 8.345 -1.064 4.124 1.00 97.00 88 VAL A N 1
ATOM 633 C CA . VAL A 1 88 ? 8.763 -0.125 5.170 1.00 97.00 88 VAL A CA 1
ATOM 634 C C . VAL A 1 88 ? 7.605 0.179 6.117 1.00 97.00 88 VAL A C 1
ATOM 636 O O . VAL A 1 88 ? 7.798 0.123 7.332 1.00 97.00 88 VAL A O 1
ATOM 639 N N . THR A 1 89 ? 6.391 0.424 5.610 1.00 96.50 89 THR A N 1
ATOM 640 C CA . THR A 1 89 ? 5.230 0.669 6.474 1.00 96.50 89 THR A CA 1
ATOM 641 C C . THR A 1 89 ? 4.929 -0.519 7.367 1.00 96.50 89 THR A C 1
ATOM 643 O O . THR A 1 89 ? 4.740 -0.323 8.570 1.00 96.50 89 THR A O 1
ATOM 646 N N . ILE A 1 90 ? 4.916 -1.738 6.825 1.00 94.88 90 ILE A N 1
ATOM 647 C CA . ILE A 1 90 ? 4.657 -2.945 7.614 1.00 94.88 90 ILE A CA 1
ATOM 648 C C . ILE A 1 90 ? 5.792 -3.175 8.612 1.00 94.88 90 ILE A C 1
ATOM 650 O O . ILE A 1 90 ? 5.527 -3.321 9.804 1.00 94.88 90 ILE A O 1
ATOM 654 N N . GLY A 1 91 ? 7.046 -3.142 8.162 1.00 95.12 91 GLY A N 1
ATOM 655 C CA . GLY A 1 91 ? 8.216 -3.395 9.003 1.00 95.12 91 GLY A CA 1
ATOM 656 C C . GLY A 1 91 ? 8.322 -2.417 10.171 1.00 95.12 91 GLY A C 1
ATOM 657 O O . GLY A 1 91 ? 8.399 -2.831 11.328 1.00 95.12 91 GLY A O 1
ATOM 658 N N . VAL A 1 92 ? 8.233 -1.114 9.900 1.00 95.69 92 VAL A N 1
ATOM 659 C CA . VAL A 1 92 ? 8.297 -0.090 10.950 1.00 95.69 92 VAL A CA 1
ATOM 660 C C . VAL A 1 92 ? 7.072 -0.161 11.860 1.00 95.69 92 VAL A C 1
ATOM 662 O O . VAL A 1 92 ? 7.221 -0.013 13.074 1.00 95.69 92 VAL A O 1
ATOM 665 N N . SER A 1 93 ? 5.875 -0.438 11.331 1.00 94.25 93 SER A N 1
ATOM 666 C CA . SER A 1 93 ? 4.680 -0.624 12.167 1.00 94.25 93 SER A CA 1
ATOM 667 C C . SER A 1 93 ? 4.834 -1.820 13.109 1.00 94.25 93 SER A C 1
ATOM 669 O O . SER A 1 93 ? 4.543 -1.699 14.294 1.00 94.25 93 SER A O 1
ATOM 671 N N . LEU A 1 94 ? 5.377 -2.949 12.645 1.00 93.06 94 LEU A N 1
ATOM 672 C CA . LEU A 1 94 ? 5.649 -4.107 13.504 1.00 93.06 94 LEU A CA 1
ATOM 673 C C . LEU A 1 94 ? 6.686 -3.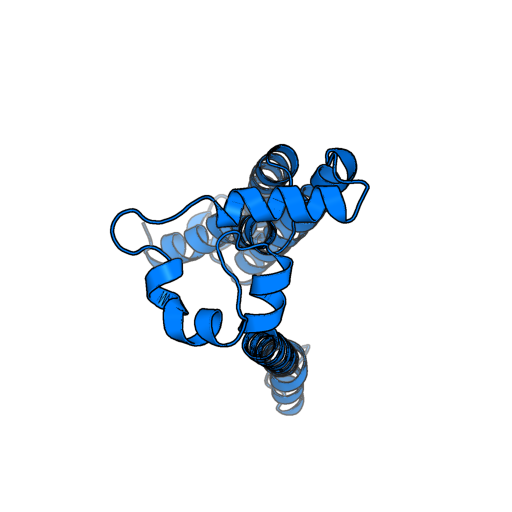803 14.590 1.00 93.06 94 LEU A C 1
ATOM 675 O O . LEU A 1 94 ? 6.492 -4.212 15.732 1.00 93.06 94 LEU A O 1
ATOM 679 N N . CYS A 1 95 ? 7.751 -3.067 14.265 1.00 93.00 95 CYS A N 1
ATOM 680 C CA . CYS A 1 95 ? 8.793 -2.708 15.230 1.00 93.00 95 CYS A CA 1
ATOM 681 C C . CYS A 1 95 ? 8.356 -1.642 16.246 1.00 93.00 95 CYS A C 1
ATOM 683 O O . CYS A 1 95 ? 8.930 -1.563 17.329 1.00 93.00 95 CYS A O 1
ATOM 685 N N . THR A 1 96 ? 7.389 -0.791 15.893 1.00 91.25 96 THR A N 1
ATOM 686 C CA . THR A 1 96 ? 6.988 0.362 16.717 1.00 91.25 96 THR A CA 1
ATOM 687 C C . THR A 1 96 ? 5.624 0.218 17.378 1.00 91.25 96 THR A C 1
ATOM 689 O O . THR A 1 96 ? 5.299 1.058 18.220 1.00 91.25 96 THR A O 1
ATOM 692 N N . ASN A 1 97 ? 4.818 -0.790 17.023 1.00 89.38 97 ASN A N 1
ATOM 693 C CA . ASN A 1 97 ? 3.510 -0.951 17.650 1.00 89.38 97 ASN A CA 1
ATOM 694 C C . ASN A 1 97 ? 3.639 -1.353 19.124 1.00 89.38 97 ASN A C 1
ATOM 696 O O . ASN A 1 97 ? 4.580 -2.026 19.548 1.00 89.38 97 ASN A O 1
ATOM 700 N N . THR A 1 98 ? 2.630 -0.954 19.887 1.00 85.44 98 THR A N 1
ATOM 701 C CA . THR A 1 98 ? 2.473 -1.272 21.306 1.00 85.44 98 THR A CA 1
ATOM 702 C C . THR A 1 98 ? 1.406 -2.343 21.560 1.00 85.44 98 THR A C 1
ATOM 704 O O . THR A 1 98 ? 1.199 -2.716 22.708 1.00 85.44 98 THR A O 1
ATOM 707 N N . ILE A 1 99 ? 0.749 -2.853 20.513 1.00 86.69 99 ILE A N 1
ATOM 708 C CA . ILE A 1 99 ? -0.384 -3.788 20.580 1.00 86.69 99 ILE A CA 1
ATOM 709 C C . ILE A 1 99 ? 0.144 -5.212 20.756 1.00 86.69 99 ILE A C 1
ATOM 711 O O . ILE A 1 99 ? 0.666 -5.822 19.812 1.00 86.69 99 ILE A O 1
ATOM 715 N N . ARG A 1 100 ? -0.014 -5.764 21.961 1.00 83.31 100 ARG A N 1
ATOM 716 C CA . ARG A 1 100 ? 0.462 -7.117 22.294 1.00 83.31 100 ARG A CA 1
ATOM 717 C C . ARG A 1 100 ? -0.673 -8.106 22.524 1.00 83.31 100 ARG A C 1
ATOM 719 O O . ARG A 1 100 ? -0.466 -9.297 22.298 1.00 83.31 100 ARG A O 1
ATOM 726 N N . SER A 1 101 ? -1.845 -7.627 22.925 1.00 87.00 101 SER A N 1
ATOM 727 C CA . SER A 1 101 ? -3.028 -8.442 23.205 1.00 87.00 101 SER A CA 1
ATOM 728 C C . SER A 1 101 ? -4.185 -8.163 22.234 1.00 87.00 101 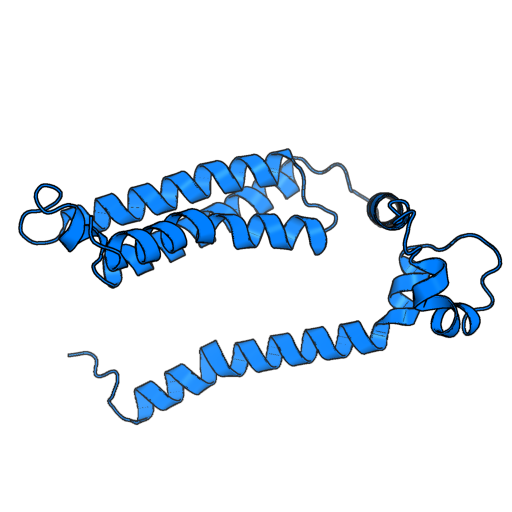SER A C 1
ATOM 730 O O . SER A 1 101 ? -4.171 -7.189 21.480 1.00 87.00 101 SER A O 1
ATOM 732 N N . GLU A 1 102 ? -5.192 -9.042 22.235 1.00 83.50 102 GLU A N 1
ATOM 733 C CA . GLU A 1 102 ? -6.451 -8.826 21.503 1.00 83.50 102 GLU A CA 1
ATOM 734 C C . GLU A 1 102 ? -7.229 -7.632 22.084 1.00 83.50 102 GLU A C 1
ATOM 736 O O . GLU A 1 102 ? -7.785 -6.837 21.333 1.00 83.50 102 GLU A O 1
ATOM 741 N N . GLU A 1 103 ? -7.163 -7.438 23.404 1.00 84.19 103 GLU A N 1
ATOM 742 C CA . GLU A 1 103 ? -7.790 -6.316 24.112 1.00 84.19 103 GLU A CA 1
ATOM 743 C C . GLU A 1 103 ? -7.206 -4.959 23.687 1.00 84.19 103 GLU A C 1
ATOM 745 O O . GLU A 1 103 ? -7.954 -4.015 23.432 1.00 84.19 103 GLU A O 1
ATOM 750 N N . ASP A 1 104 ? -5.882 -4.878 23.498 1.00 85.56 104 ASP A N 1
ATOM 751 C CA . ASP A 1 104 ? -5.230 -3.675 22.961 1.00 85.56 104 ASP A CA 1
ATOM 752 C C . ASP A 1 104 ? -5.761 -3.333 21.560 1.00 85.56 104 ASP A C 1
ATOM 754 O O . ASP A 1 104 ? -5.984 -2.167 21.233 1.00 85.56 104 ASP A O 1
ATOM 758 N N . SER A 1 105 ? -5.982 -4.352 20.720 1.00 85.56 105 SER A N 1
ATOM 759 C CA . SER A 1 105 ? -6.516 -4.155 19.371 1.00 85.56 105 SER A CA 1
ATOM 760 C C . SER A 1 105 ? -7.972 -3.697 19.402 1.00 85.56 105 SER A C 1
ATOM 762 O O . SER A 1 105 ? -8.349 -2.838 18.605 1.00 85.56 105 SER A O 1
ATOM 764 N N . ASP A 1 106 ? -8.788 -4.256 20.293 1.00 84.75 106 ASP A N 1
ATOM 765 C CA . ASP A 1 106 ? -10.184 -3.847 20.466 1.00 84.75 106 ASP A CA 1
ATOM 766 C C . ASP A 1 106 ? -10.283 -2.399 20.956 1.00 84.75 106 ASP A C 1
ATOM 768 O O . ASP A 1 106 ? -11.142 -1.647 20.488 1.00 84.75 106 ASP A O 1
ATOM 772 N N . MET A 1 107 ? -9.374 -1.981 21.839 1.00 84.06 107 MET A N 1
ATOM 773 C CA . MET A 1 107 ? -9.290 -0.601 22.312 1.00 84.06 107 MET A CA 1
ATOM 774 C C . MET A 1 107 ? -8.895 0.371 21.193 1.00 84.06 107 MET A C 1
ATOM 776 O O . MET A 1 107 ? -9.478 1.452 21.101 1.00 84.06 107 MET A O 1
ATOM 780 N N . GLU A 1 108 ? -7.951 0.009 20.318 1.00 85.88 108 GLU A N 1
ATOM 781 C CA . GLU A 1 108 ? -7.622 0.843 19.152 1.00 85.88 108 GLU A CA 1
ATOM 782 C C . GLU A 1 108 ? -8.821 0.998 18.209 1.00 85.88 108 GLU A C 1
ATOM 784 O O . GLU A 1 108 ? -9.164 2.118 17.830 1.00 85.88 108 GLU A O 1
ATOM 789 N N . TRP A 1 109 ? -9.532 -0.090 17.898 1.00 85.44 109 TRP A N 1
ATOM 790 C CA . TRP A 1 109 ? -10.743 -0.010 17.074 1.00 85.44 109 TRP A CA 1
ATOM 791 C C . TRP A 1 109 ? -11.874 0.772 17.747 1.00 85.44 109 TRP A C 1
ATOM 793 O O . TRP A 1 109 ? -12.631 1.472 17.069 1.00 85.44 109 TRP A O 1
ATOM 803 N N . ALA A 1 110 ? -11.985 0.701 19.076 1.00 84.44 110 ALA A N 1
ATOM 804 C CA . ALA A 1 110 ? -12.962 1.480 19.826 1.00 84.44 110 ALA A CA 1
ATOM 805 C C . ALA A 1 110 ? -12.739 2.993 19.663 1.00 84.44 110 ALA A C 1
ATOM 807 O O . ALA A 1 110 ? -13.720 3.733 19.583 1.00 84.44 110 ALA A O 1
ATOM 808 N N . LYS A 1 111 ? -11.487 3.459 19.528 1.00 84.50 111 LYS A N 1
ATOM 809 C CA . LYS A 1 111 ? -11.200 4.872 19.221 1.00 84.50 111 LYS A CA 1
ATOM 810 C C . LYS A 1 111 ? -11.802 5.271 17.878 1.00 84.50 111 LYS A C 1
ATOM 812 O O . LYS A 1 111 ? -12.463 6.301 17.801 1.00 84.50 111 LYS A O 1
ATOM 817 N N . THR A 1 112 ? -11.642 4.448 16.843 1.00 82.31 112 THR A N 1
ATOM 818 C CA . THR A 1 112 ? -12.224 4.714 15.519 1.00 82.31 112 THR A CA 1
ATOM 819 C C . THR A 1 112 ? -13.750 4.739 15.566 1.00 82.31 112 THR A C 1
ATOM 821 O O . THR A 1 112 ? -14.355 5.643 15.004 1.00 82.31 112 THR A O 1
ATOM 824 N N . ILE A 1 113 ? -14.377 3.803 16.285 1.00 82.00 113 ILE A N 1
ATOM 825 C CA . ILE A 1 113 ? -15.843 3.753 16.451 1.00 82.00 113 ILE A CA 1
ATOM 826 C C . ILE A 1 113 ? -16.361 4.944 17.266 1.00 82.00 113 ILE A C 1
ATOM 828 O O . ILE A 1 113 ? -17.492 5.381 17.073 1.00 82.00 113 ILE A O 1
ATOM 832 N N . SER A 1 114 ? -15.549 5.483 18.177 1.00 82.25 114 SER A N 1
ATOM 833 C CA . SER A 1 114 ? -15.929 6.655 18.971 1.00 82.25 114 SER A CA 1
ATOM 834 C C . SER A 1 114 ? -15.951 7.958 18.164 1.00 82.25 114 SER A C 1
ATOM 836 O O . SER A 1 114 ? -16.545 8.938 18.614 1.00 82.25 114 SER A O 1
ATOM 838 N N . ILE A 1 115 ? -15.332 7.977 16.977 1.00 83.44 115 ILE A N 1
ATOM 839 C CA . ILE A 1 115 ? -15.396 9.106 16.049 1.00 83.44 115 ILE A CA 1
ATOM 840 C C . ILE A 1 115 ? -16.720 9.007 15.293 1.00 83.44 115 ILE A C 1
ATOM 842 O O . ILE A 1 115 ? -16.837 8.264 14.321 1.00 83.44 115 ILE A O 1
ATOM 846 N N . ASP A 1 116 ? -17.716 9.764 15.746 1.00 83.00 116 ASP A N 1
ATOM 847 C CA . ASP A 1 116 ? -19.027 9.822 15.104 1.00 83.00 116 ASP A CA 1
ATOM 848 C C . ASP A 1 116 ? -19.252 11.161 14.388 1.00 83.00 116 ASP A C 1
ATOM 850 O O . ASP A 1 116 ? -18.756 12.211 14.810 1.00 83.00 116 ASP A O 1
ATOM 854 N N . ASN A 1 117 ? -20.001 11.130 13.288 1.00 86.81 117 ASN A N 1
ATOM 855 C CA . ASN A 1 117 ? -20.342 12.332 12.536 1.00 86.81 117 ASN A CA 1
ATOM 856 C C . ASN A 1 117 ? -21.515 13.052 13.228 1.00 86.81 117 ASN A C 1
ATOM 858 O O . ASN A 1 117 ? -22.605 12.484 13.297 1.00 86.81 117 ASN A O 1
ATOM 862 N N . PRO A 1 118 ? -21.360 14.318 13.664 1.00 86.31 118 PRO A N 1
ATOM 863 C CA . PRO A 1 118 ? -22.427 15.040 14.359 1.00 86.31 118 PRO A CA 1
ATOM 864 C C . PRO A 1 118 ? -23.685 15.257 13.503 1.00 86.31 118 PRO A C 1
ATOM 866 O O . PRO A 1 118 ? -24.768 15.429 14.055 1.00 86.31 118 PRO A O 1
ATOM 869 N N . LEU A 1 119 ? -23.565 15.255 12.171 1.00 89.31 119 LEU A N 1
ATOM 870 C CA . LEU A 1 119 ? -24.694 15.430 11.249 1.00 89.31 119 LEU A CA 1
ATOM 871 C C . LEU A 1 119 ? -25.356 14.109 10.848 1.00 89.31 119 LEU A C 1
ATOM 873 O O . LEU A 1 119 ? -26.522 14.099 10.464 1.00 89.31 119 LEU A O 1
ATOM 877 N N . SER A 1 120 ? -24.616 13.002 10.896 1.00 88.75 120 SER A N 1
ATOM 878 C CA . SER A 1 120 ? -25.126 11.679 10.535 1.00 88.75 120 SER A CA 1
ATOM 879 C C . SER A 1 120 ? -24.488 10.607 11.422 1.00 88.75 120 SER A C 1
ATOM 881 O O . SER A 1 120 ? -23.561 9.921 10.987 1.00 88.75 120 SER A O 1
ATOM 883 N N . PRO A 1 121 ? -24.959 10.491 12.679 1.00 88.19 121 PRO A N 1
ATOM 884 C CA . PRO A 1 121 ? -24.463 9.503 13.622 1.00 88.19 121 PRO A CA 1
ATOM 885 C C . PRO A 1 121 ? -24.594 8.080 13.083 1.00 88.19 121 PRO A C 1
ATOM 887 O O . PRO A 1 121 ? -25.689 7.674 12.678 1.00 88.19 121 PRO A O 1
ATOM 890 N N . PHE A 1 122 ? -23.530 7.279 13.142 1.00 85.94 122 PHE A N 1
ATOM 891 C CA . PHE A 1 122 ? -23.568 5.898 12.643 1.00 85.94 122 PHE A CA 1
ATOM 892 C C . PHE A 1 122 ? -24.632 5.058 13.370 1.00 85.94 122 PHE A C 1
ATOM 894 O O . PHE A 1 122 ? -25.189 4.125 12.798 1.00 85.94 122 PHE A O 1
ATOM 901 N N . ARG A 1 123 ? -24.941 5.406 14.626 1.00 84.19 123 ARG A N 1
ATOM 902 C CA . ARG A 1 123 ? -25.992 4.751 15.417 1.00 84.19 123 ARG A CA 1
ATOM 903 C C . ARG A 1 123 ? -27.377 4.885 14.790 1.00 84.19 123 ARG A C 1
ATOM 905 O O . ARG A 1 123 ? -28.150 3.942 14.874 1.00 84.19 123 ARG A O 1
ATOM 912 N N . LEU A 1 124 ? -27.668 6.037 14.183 1.00 86.50 124 LEU A N 1
ATOM 913 C CA . LEU A 1 124 ? -28.934 6.284 13.489 1.00 86.50 124 LEU A CA 1
ATOM 914 C C . LEU A 1 124 ? -28.937 5.620 12.110 1.00 86.50 124 LEU A C 1
ATOM 916 O O . LEU A 1 124 ? -29.946 5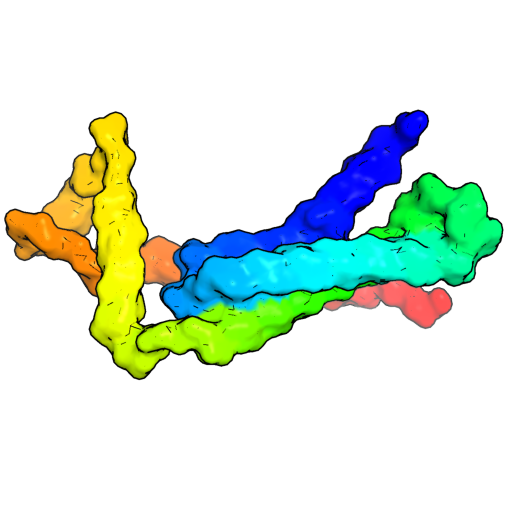.074 11.688 1.00 86.50 124 LEU A O 1
ATOM 920 N N . VAL A 1 125 ? -27.792 5.636 11.422 1.00 88.06 125 VAL A N 1
ATOM 921 C CA . VAL A 1 125 ? -27.642 5.017 10.095 1.00 88.06 125 VAL A CA 1
ATOM 922 C C . VAL A 1 125 ? -27.862 3.502 10.146 1.00 88.06 125 VAL A C 1
ATOM 924 O O . VAL A 1 125 ? -28.453 2.952 9.225 1.00 88.06 125 VAL A O 1
ATOM 927 N N . TYR A 1 126 ? -27.404 2.842 11.214 1.00 85.94 126 TYR A N 1
ATOM 928 C CA . TYR A 1 126 ? -27.472 1.384 11.376 1.00 85.94 126 TYR A CA 1
ATOM 929 C C . TYR A 1 126 ? -28.447 0.938 12.473 1.00 85.94 126 TYR A C 1
ATOM 931 O O . TYR A 1 126 ? -28.251 -0.110 13.093 1.00 85.94 126 TYR A O 1
ATOM 939 N N . GLU A 1 127 ? -29.470 1.744 12.771 1.00 85.50 127 GLU A N 1
ATOM 940 C CA . GLU A 1 127 ? -30.420 1.472 13.855 1.00 85.50 127 GLU A CA 1
ATOM 941 C C . GLU A 1 127 ? -31.125 0.119 13.668 1.00 85.50 127 GLU A C 1
ATOM 943 O O . GLU A 1 127 ? -31.211 -0.667 14.610 1.00 85.50 127 GLU A O 1
ATOM 948 N N . GLU A 1 128 ? -31.556 -0.204 12.445 1.00 86.25 128 GLU A N 1
ATOM 949 C CA . GLU A 1 128 ? -32.248 -1.462 12.137 1.00 86.25 128 GLU A CA 1
ATOM 950 C C . GLU A 1 128 ? -31.356 -2.693 12.331 1.00 86.25 128 GLU A C 1
ATOM 952 O O . GLU A 1 128 ? -31.810 -3.754 12.777 1.00 86.25 128 GLU A O 1
ATOM 957 N N . GLU A 1 129 ? -30.080 -2.600 11.961 1.00 84.88 129 GLU A N 1
ATOM 958 C CA . GLU A 1 129 ? -29.125 -3.681 12.149 1.00 84.88 129 GLU A CA 1
ATOM 959 C C . GLU A 1 129 ? -28.688 -3.821 13.603 1.00 84.88 129 GLU A C 1
ATOM 961 O O . GLU A 1 129 ? -28.514 -4.949 14.076 1.00 84.88 129 GLU A O 1
ATOM 966 N N . LEU A 1 130 ? -28.545 -2.700 14.309 1.00 83.62 130 LEU A N 1
ATOM 967 C CA . LEU A 1 130 ? -28.215 -2.678 15.727 1.00 83.62 130 LEU A CA 1
ATOM 968 C C . LEU A 1 130 ? -29.379 -3.194 16.572 1.00 83.62 130 LEU A C 1
ATOM 970 O O . LEU A 1 130 ? -29.125 -3.976 17.475 1.00 83.62 130 LEU A O 1
ATOM 974 N N . ALA A 1 131 ? -30.635 -2.885 16.240 1.00 82.81 131 ALA A N 1
ATOM 975 C CA . ALA A 1 131 ? -31.818 -3.364 16.964 1.00 82.81 131 ALA A CA 1
ATOM 976 C C . ALA A 1 131 ? -31.952 -4.900 16.987 1.00 82.81 131 ALA A C 1
ATOM 978 O O . ALA A 1 131 ? -32.594 -5.461 17.873 1.00 82.81 131 ALA A O 1
ATOM 979 N N . LYS A 1 132 ? -31.323 -5.608 16.035 1.00 82.12 132 LYS A N 1
ATOM 980 C CA . LYS A 1 132 ? -31.278 -7.086 16.001 1.00 82.12 132 LYS A CA 1
ATOM 981 C C . LYS A 1 132 ? -30.394 -7.678 17.099 1.00 82.12 132 LYS A C 1
ATOM 983 O O . LYS A 1 132 ? -30.479 -8.873 17.380 1.00 82.12 132 LYS A O 1
ATOM 988 N N . LEU A 1 133 ? -29.512 -6.872 17.678 1.00 75.25 133 LEU A N 1
ATOM 989 C CA . LEU A 1 133 ? -28.656 -7.221 18.796 1.00 75.25 133 LEU A CA 1
ATOM 990 C C . LEU A 1 133 ? -29.140 -6.346 19.951 1.00 75.25 133 LEU A C 1
ATOM 992 O O . LEU A 1 133 ? -28.911 -5.151 19.918 1.00 75.25 133 LEU A O 1
ATOM 996 N N . ASP A 1 134 ? -29.830 -6.912 20.937 1.00 68.62 134 ASP A N 1
ATOM 997 C CA . ASP A 1 134 ? -30.389 -6.207 22.105 1.00 68.62 134 ASP A CA 1
ATOM 998 C C . ASP A 1 134 ? -29.289 -5.486 22.931 1.00 68.62 134 ASP A C 1
ATOM 1000 O O . ASP A 1 134 ? -28.814 -5.973 23.957 1.00 68.62 134 ASP A O 1
ATOM 1004 N N . VAL A 1 135 ? -28.762 -4.374 22.409 1.00 65.00 135 VAL A N 1
ATOM 1005 C CA . VAL A 1 135 ? -27.529 -3.712 22.852 1.00 65.00 135 VAL A CA 1
ATOM 1006 C C . VAL A 1 135 ? -27.912 -2.350 23.397 1.00 65.00 135 VAL A C 1
ATOM 1008 O O . VAL A 1 135 ? -28.159 -1.397 22.662 1.00 65.00 135 VAL A O 1
ATOM 1011 N N . SER A 1 136 ? -27.946 -2.256 24.721 1.00 61.59 136 SER A N 1
ATOM 1012 C CA . SER A 1 136 ? -28.581 -1.139 25.409 1.00 61.59 136 SER A CA 1
ATOM 1013 C C . SER A 1 136 ? -27.729 0.120 25.574 1.00 61.59 136 SER A C 1
ATOM 1015 O O . SER A 1 136 ? -28.273 1.108 26.056 1.00 61.59 136 SER A O 1
ATOM 1017 N N . THR A 1 137 ? -26.433 0.182 25.213 1.00 63.25 137 THR A N 1
ATOM 1018 C CA . THR A 1 137 ? -25.721 1.495 25.227 1.00 63.25 137 THR A CA 1
ATOM 1019 C C . THR A 1 137 ? -24.320 1.536 24.608 1.00 63.25 137 THR A C 1
ATOM 1021 O O . THR A 1 137 ? -23.956 2.557 24.007 1.00 63.25 137 THR A O 1
ATOM 1024 N N . ILE A 1 138 ? -23.515 0.476 24.752 1.00 73.69 138 ILE A N 1
ATOM 1025 C CA . ILE A 1 138 ? -22.098 0.484 24.348 1.00 73.69 138 ILE A CA 1
ATOM 1026 C C . ILE A 1 138 ? -21.900 -0.393 23.117 1.00 73.69 138 ILE A C 1
ATOM 1028 O O . ILE A 1 138 ? -22.077 -1.608 23.155 1.00 73.69 138 ILE A O 1
ATOM 1032 N N . ILE A 1 139 ? -21.507 0.247 22.021 1.00 78.00 139 ILE A N 1
ATOM 1033 C CA . ILE A 1 139 ? -21.208 -0.416 20.759 1.00 78.00 139 ILE A CA 1
ATOM 1034 C C . ILE A 1 139 ? -19.706 -0.691 20.712 1.00 78.00 139 ILE A C 1
ATOM 1036 O O . ILE A 1 139 ? -18.898 0.232 20.649 1.00 78.00 139 ILE A O 1
ATOM 1040 N N . THR A 1 140 ? -19.337 -1.968 20.748 1.00 79.81 140 THR A N 1
ATOM 1041 C CA . THR A 1 140 ? -17.944 -2.430 20.670 1.00 79.81 140 THR A CA 1
ATOM 1042 C C . THR A 1 140 ? -17.613 -2.910 19.254 1.00 79.81 140 THR A C 1
ATOM 1044 O O . THR A 1 140 ? -18.500 -3.373 18.532 1.00 79.81 140 THR A O 1
ATOM 1047 N N . ALA A 1 141 ? -16.331 -2.906 18.877 1.00 79.50 141 ALA A N 1
ATOM 1048 C CA . ALA A 1 141 ? -15.847 -3.459 17.605 1.00 79.50 141 ALA A CA 1
ATOM 1049 C C . ALA A 1 141 ? -16.363 -4.884 17.332 1.00 79.50 141 ALA A C 1
ATOM 1051 O O . ALA A 1 141 ? -16.789 -5.201 16.224 1.00 79.50 141 ALA A O 1
ATOM 1052 N N . ARG A 1 142 ? -16.445 -5.717 18.374 1.00 80.62 142 ARG A N 1
ATOM 1053 C CA . ARG A 1 142 ? -16.971 -7.086 18.293 1.00 80.62 142 ARG A CA 1
ATOM 1054 C C . ARG A 1 142 ? -18.452 -7.170 17.917 1.00 80.62 142 ARG A C 1
ATOM 1056 O O . ARG A 1 142 ? -18.868 -8.123 17.262 1.00 80.62 142 ARG A O 1
ATOM 1063 N N . ILE A 1 143 ? -19.260 -6.206 18.358 1.00 82.38 143 ILE A N 1
ATOM 1064 C CA . ILE A 1 143 ? -20.681 -6.113 17.988 1.00 82.38 143 ILE A CA 1
ATOM 1065 C C . ILE A 1 143 ? -20.768 -5.722 16.515 1.00 82.38 143 ILE A C 1
ATOM 1067 O O . ILE A 1 143 ? -21.487 -6.363 15.751 1.00 82.38 143 ILE A O 1
ATOM 1071 N N . MET A 1 144 ? -19.955 -4.749 16.106 1.00 83.94 144 MET A N 1
ATOM 1072 C CA . MET A 1 144 ? -19.897 -4.288 14.725 1.00 83.94 144 MET A CA 1
ATOM 1073 C C . MET A 1 144 ? -19.470 -5.398 13.752 1.00 83.94 144 MET A C 1
ATOM 1075 O O . MET A 1 144 ? -20.100 -5.583 12.713 1.00 83.94 144 MET A O 1
ATOM 1079 N N . ASP A 1 145 ? -18.482 -6.219 14.119 1.00 83.12 145 ASP A N 1
ATOM 1080 C CA . ASP A 1 145 ? -18.060 -7.373 13.308 1.00 83.12 145 ASP A CA 1
ATOM 1081 C C . ASP A 1 145 ? -19.168 -8.433 13.175 1.00 83.12 145 ASP A C 1
ATOM 1083 O O . ASP A 1 145 ? -19.318 -9.049 12.119 1.00 83.12 145 ASP A O 1
ATOM 1087 N N . LYS A 1 146 ? -20.008 -8.622 14.206 1.00 84.44 146 LYS A N 1
ATOM 1088 C CA . LYS A 1 146 ? -21.175 -9.520 14.122 1.00 84.44 146 LYS A CA 1
ATOM 1089 C C . LYS A 1 146 ? -22.237 -8.985 13.166 1.00 84.44 146 LYS A C 1
ATOM 1091 O O . LYS A 1 146 ? -22.739 -9.762 12.352 1.00 84.44 146 LYS A O 1
ATOM 1096 N N . VAL A 1 147 ? -22.554 -7.692 13.247 1.00 86.19 147 VAL A N 1
ATOM 1097 C CA . VAL A 1 147 ? -23.522 -7.030 12.356 1.00 86.19 147 VAL A CA 1
ATOM 1098 C C . VAL A 1 147 ? -23.068 -7.140 10.900 1.00 86.19 147 VAL A C 1
ATOM 1100 O O . VAL A 1 147 ? -23.812 -7.613 10.039 1.00 86.19 147 VAL A O 1
ATOM 1103 N N . PHE A 1 148 ? -21.811 -6.789 10.632 1.00 86.62 148 PHE A N 1
ATOM 1104 C CA . PHE A 1 148 ? -21.276 -6.695 9.275 1.00 86.62 148 PHE A CA 1
ATOM 1105 C C . PHE A 1 148 ? -20.601 -7.971 8.766 1.00 86.62 148 PHE A C 1
ATOM 1107 O O . PHE A 1 148 ? -19.989 -7.961 7.697 1.00 86.62 148 PHE A O 1
ATOM 1114 N N . ARG A 1 149 ? -20.756 -9.109 9.451 1.00 87.19 149 ARG A N 1
ATOM 1115 C CA . ARG A 1 149 ? -20.091 -10.369 9.080 1.00 87.19 149 ARG A CA 1
ATOM 1116 C C . ARG A 1 149 ? -20.384 -10.810 7.644 1.00 87.19 149 ARG A C 1
ATOM 1118 O O . ARG A 1 149 ? -19.493 -11.288 6.945 1.00 87.19 149 ARG A O 1
ATOM 1125 N N . LYS A 1 150 ? -21.632 -10.632 7.195 1.00 87.94 150 LYS A N 1
ATOM 1126 C CA . LYS A 1 150 ? -22.047 -10.950 5.818 1.00 87.94 150 LYS A CA 1
ATOM 1127 C C . LYS A 1 150 ? -21.393 -10.011 4.807 1.00 87.94 150 LYS A C 1
ATOM 1129 O O . LYS A 1 150 ? -20.855 -10.484 3.813 1.00 87.94 150 LYS A O 1
ATOM 1134 N N . ALA A 1 151 ? -21.395 -8.708 5.085 1.00 88.19 151 ALA A N 1
ATOM 1135 C CA . ALA A 1 151 ? -20.750 -7.713 4.233 1.00 88.19 151 ALA A CA 1
ATOM 1136 C C . ALA A 1 151 ? -19.241 -7.977 4.122 1.00 88.19 151 ALA A C 1
ATOM 1138 O O . ALA A 1 151 ? -18.694 -7.992 3.022 1.00 88.19 151 ALA A O 1
ATOM 1139 N N . ARG A 1 152 ? -18.586 -8.304 5.243 1.00 87.56 152 ARG A N 1
ATOM 1140 C CA . ARG A 1 152 ? -17.175 -8.699 5.283 1.00 87.56 152 ARG A CA 1
ATOM 1141 C C . ARG A 1 152 ? -16.897 -9.929 4.420 1.00 87.56 152 ARG A C 1
ATOM 1143 O O . ARG A 1 152 ? -15.932 -9.928 3.664 1.00 87.56 152 ARG A O 1
ATOM 1150 N N . LEU A 1 153 ? -17.738 -10.962 4.501 1.00 91.69 153 LEU A N 1
ATOM 1151 C CA . LEU A 1 153 ? -17.590 -12.161 3.673 1.00 91.69 153 LEU A CA 1
ATOM 1152 C C . LEU A 1 153 ? -17.698 -11.829 2.178 1.00 91.69 153 LEU A C 1
ATOM 1154 O O . LEU A 1 153 ? -16.854 -12.263 1.398 1.00 91.69 153 LEU A O 1
ATOM 1158 N N . VAL A 1 154 ? -18.700 -11.037 1.788 1.00 94.25 154 VAL A N 1
ATOM 1159 C CA . VAL A 1 154 ? -18.886 -10.608 0.393 1.00 94.25 154 VAL A CA 1
ATOM 1160 C C . VAL A 1 154 ? -17.692 -9.783 -0.091 1.00 94.25 154 VAL A C 1
ATOM 1162 O O . VAL A 1 154 ? -17.206 -10.026 -1.192 1.00 94.25 154 VAL A O 1
ATOM 1165 N N . ALA A 1 155 ? -17.170 -8.871 0.733 1.00 90.00 155 ALA A N 1
ATOM 1166 C CA . ALA A 1 155 ? -15.988 -8.077 0.399 1.00 90.00 155 ALA A CA 1
ATOM 1167 C C . ALA A 1 155 ? -14.744 -8.955 0.182 1.00 90.00 155 ALA A C 1
ATOM 1169 O O . ALA A 1 155 ? -14.022 -8.769 -0.796 1.00 90.00 155 ALA A O 1
ATOM 1170 N N . VAL A 1 156 ? -14.519 -9.951 1.047 1.00 90.75 156 VAL A N 1
ATOM 1171 C CA . VAL A 1 156 ? -13.400 -10.896 0.899 1.00 90.75 156 VAL A CA 1
ATOM 1172 C C . VAL A 1 156 ? -13.561 -11.738 -0.366 1.00 90.75 156 VAL A C 1
ATOM 1174 O O . VAL A 1 156 ? -12.614 -11.848 -1.140 1.00 90.75 156 VAL A O 1
ATOM 1177 N N . LEU A 1 157 ? -14.749 -12.294 -0.617 1.00 95.06 157 LEU A N 1
ATOM 1178 C CA . LEU A 1 157 ? -15.011 -13.089 -1.821 1.00 95.06 157 LEU A CA 1
ATOM 1179 C C . LEU A 1 157 ? -14.847 -12.259 -3.099 1.00 95.06 157 LEU A C 1
ATOM 1181 O O . LEU A 1 157 ? -14.194 -12.710 -4.037 1.00 95.06 157 LEU A O 1
ATOM 1185 N N . GLY A 1 158 ? -15.386 -11.038 -3.122 1.00 93.94 158 GLY A N 1
ATOM 1186 C CA . GLY A 1 158 ? -15.234 -10.111 -4.242 1.00 93.94 158 GLY A CA 1
ATOM 1187 C C . GLY A 1 158 ? -13.775 -9.724 -4.485 1.00 93.94 158 GLY A C 1
ATOM 1188 O O . GLY A 1 158 ? -13.327 -9.717 -5.632 1.00 93.94 158 GLY A O 1
ATOM 1189 N N . GLY A 1 159 ? -13.008 -9.478 -3.419 1.00 90.62 159 GLY A N 1
ATOM 1190 C CA . GLY A 1 159 ? -11.572 -9.209 -3.502 1.00 90.62 159 GLY A CA 1
ATOM 1191 C C . GLY A 1 159 ? -10.779 -10.396 -4.053 1.00 90.62 159 GLY A C 1
ATOM 1192 O O . GLY A 1 159 ? -9.981 -10.222 -4.971 1.00 90.62 159 GLY A O 1
ATOM 1193 N N . VAL A 1 160 ? -11.038 -11.611 -3.558 1.00 93.44 160 VAL A N 1
ATOM 1194 C CA . VAL A 1 160 ? -10.391 -12.842 -4.049 1.00 93.44 160 VAL A CA 1
ATOM 1195 C C . VAL A 1 160 ? -10.734 -13.093 -5.515 1.00 93.44 160 VAL A C 1
ATOM 1197 O O . VAL A 1 160 ? -9.836 -13.357 -6.311 1.00 93.44 160 VAL A O 1
ATOM 1200 N N . LEU A 1 161 ? -12.007 -12.964 -5.896 1.00 95.50 161 LEU A N 1
ATOM 1201 C CA . LEU A 1 161 ? -12.435 -13.131 -7.284 1.00 95.50 161 LEU A CA 1
ATOM 1202 C C . LEU A 1 161 ? -11.768 -12.104 -8.206 1.00 95.50 161 LEU A C 1
ATOM 1204 O O . LEU A 1 161 ? -11.302 -12.464 -9.285 1.00 95.50 161 LEU A O 1
ATOM 1208 N N . SER A 1 162 ? -11.676 -10.846 -7.766 1.00 92.50 162 SER A N 1
ATOM 1209 C CA . SER A 1 162 ? -10.998 -9.787 -8.521 1.00 92.50 162 SER A CA 1
ATOM 1210 C C . SER A 1 162 ? -9.513 -10.099 -8.693 1.00 92.50 162 SER A C 1
ATOM 1212 O O . SER A 1 162 ? -8.983 -9.980 -9.794 1.00 92.50 162 SER A O 1
ATOM 1214 N N . LEU A 1 163 ? -8.845 -10.565 -7.635 1.00 92.50 163 LEU A N 1
ATOM 1215 C CA . LEU A 1 163 ? -7.442 -10.967 -7.704 1.00 92.50 163 LEU A CA 1
ATOM 1216 C C . LEU A 1 163 ? -7.243 -12.117 -8.697 1.00 92.50 163 LEU A C 1
ATOM 1218 O O . LEU A 1 163 ? -6.368 -12.033 -9.553 1.00 92.50 163 LEU A O 1
ATOM 1222 N N . VAL A 1 164 ? -8.079 -13.157 -8.643 1.00 93.62 164 VAL A N 1
ATOM 1223 C CA . VAL A 1 164 ? -8.023 -14.277 -9.598 1.00 93.62 164 VAL A CA 1
ATOM 1224 C C . VAL A 1 164 ? -8.248 -13.787 -11.030 1.00 93.62 164 VAL A C 1
ATOM 1226 O O . VAL A 1 164 ? -7.505 -14.170 -11.933 1.00 93.62 164 VAL A O 1
ATOM 1229 N N . LEU A 1 165 ? -9.224 -12.907 -11.247 1.00 94.81 165 LEU A N 1
ATOM 1230 C CA . LEU A 1 165 ? -9.517 -12.360 -12.568 1.00 94.81 165 LEU A CA 1
ATOM 1231 C C . LEU A 1 165 ? -8.327 -11.579 -13.144 1.00 94.81 165 LEU A C 1
ATOM 1233 O O . LEU A 1 165 ? -7.896 -11.864 -14.260 1.00 94.81 165 LEU A O 1
ATOM 1237 N N . PHE A 1 166 ? -7.783 -10.621 -12.391 1.00 91.44 166 PHE A N 1
ATOM 1238 C CA . PHE A 1 166 ? -6.752 -9.707 -12.893 1.00 91.44 166 PHE A CA 1
ATOM 1239 C C . PHE A 1 166 ? -5.340 -10.294 -12.895 1.00 91.44 166 PHE A C 1
ATOM 1241 O O . PHE A 1 166 ? -4.543 -9.929 -13.753 1.00 91.44 166 PHE A O 1
ATOM 1248 N N . VAL A 1 167 ? -5.020 -11.192 -11.961 1.00 90.88 167 VAL A N 1
ATOM 1249 C CA . VAL A 1 167 ? -3.662 -11.744 -11.815 1.00 90.88 167 VAL A CA 1
ATOM 1250 C C . VAL A 1 167 ? -3.513 -13.093 -12.516 1.00 90.88 167 VAL A C 1
ATOM 1252 O O . VAL A 1 167 ? -2.424 -13.414 -12.979 1.00 90.88 167 VAL A O 1
ATOM 1255 N N . VAL A 1 168 ? -4.585 -13.888 -12.618 1.00 91.81 168 VAL A N 1
ATOM 1256 C CA . VAL A 1 168 ? -4.517 -15.239 -13.199 1.00 91.81 168 VAL A CA 1
ATOM 1257 C C . VAL A 1 168 ? -5.216 -15.289 -14.550 1.00 91.81 168 VAL A C 1
ATOM 1259 O O . VAL A 1 168 ? -4.580 -15.608 -15.551 1.00 91.81 168 VAL A O 1
ATOM 1262 N N . ILE A 1 169 ? -6.509 -14.960 -14.606 1.00 92.00 169 ILE A N 1
ATOM 1263 C CA . ILE A 1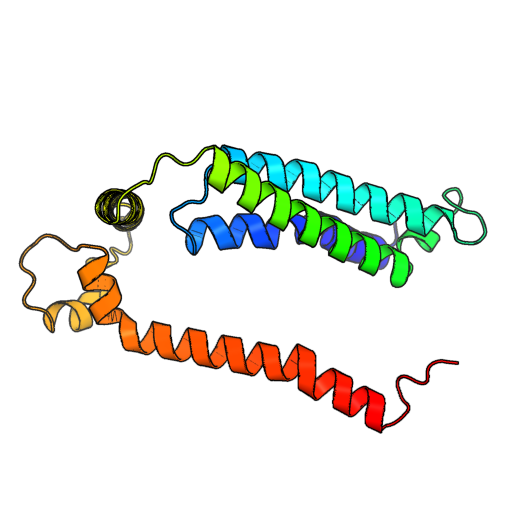 169 ? -7.318 -15.185 -15.813 1.00 92.00 169 ILE A CA 1
ATOM 1264 C C . ILE A 1 169 ? -6.868 -14.268 -16.952 1.00 92.00 169 ILE A C 1
ATOM 1266 O O . ILE A 1 169 ? -6.543 -14.770 -18.025 1.00 92.00 169 ILE A O 1
ATOM 1270 N N . LEU A 1 170 ? -6.813 -12.950 -16.733 1.00 90.00 170 LEU A N 1
ATOM 1271 C CA . LEU A 1 170 ? -6.465 -12.003 -17.796 1.00 90.00 170 LEU A CA 1
ATOM 1272 C C . LEU A 1 170 ? -5.065 -12.254 -18.383 1.00 90.00 170 LEU A C 1
ATOM 1274 O O . LEU A 1 170 ? -4.976 -12.368 -19.607 1.00 90.00 170 LEU A O 1
ATOM 1278 N N . PRO A 1 171 ? -3.992 -12.428 -17.581 1.00 87.25 171 PRO A N 1
ATOM 1279 C CA . PRO A 1 171 ? -2.680 -12.751 -18.134 1.00 87.25 171 PRO A CA 1
ATOM 1280 C C . PRO A 1 171 ? -2.659 -14.099 -18.864 1.00 87.25 171 PRO A C 1
ATOM 1282 O O . PRO A 1 171 ? -2.081 -14.188 -19.941 1.00 87.25 171 PRO A O 1
ATOM 1285 N N . THR A 1 172 ? -3.334 -15.133 -18.343 1.00 87.62 172 THR A N 1
ATOM 1286 C CA . THR A 1 172 ? -3.392 -16.457 -18.999 1.00 87.62 172 THR A CA 1
ATOM 1287 C C . THR A 1 172 ? -4.088 -16.386 -20.356 1.00 87.62 172 THR A C 1
ATOM 1289 O O . THR A 1 172 ? -3.621 -16.978 -21.328 1.00 87.62 172 THR A O 1
ATOM 1292 N N . VAL A 1 173 ? -5.194 -15.643 -20.442 1.00 88.19 173 VAL A N 1
ATOM 1293 C CA . VAL A 1 173 ? -5.918 -15.430 -21.700 1.00 88.19 173 VAL A CA 1
ATOM 1294 C C . VAL A 1 173 ? -5.056 -14.638 -22.685 1.00 88.19 173 VAL A C 1
ATOM 1296 O O . VAL A 1 173 ? -4.945 -15.041 -23.838 1.00 88.19 173 VAL A O 1
ATOM 1299 N N . ALA A 1 174 ? -4.396 -13.566 -22.236 1.00 85.88 174 ALA A N 1
ATOM 1300 C CA . ALA A 1 174 ? -3.503 -12.773 -23.082 1.00 85.88 174 ALA A CA 1
ATOM 1301 C C . ALA A 1 174 ? -2.319 -13.596 -23.629 1.00 85.88 174 ALA A C 1
ATOM 1303 O O . ALA A 1 174 ? -1.994 -13.481 -24.809 1.00 85.88 174 ALA A O 1
ATOM 1304 N N . LEU A 1 175 ? -1.732 -14.471 -22.802 1.00 84.31 175 LEU A N 1
ATOM 1305 C CA . LEU A 1 175 ? -0.685 -15.416 -23.211 1.00 84.31 175 LEU A CA 1
ATOM 1306 C C . LEU A 1 175 ? -1.201 -16.476 -24.197 1.00 84.31 175 LEU A C 1
ATOM 1308 O O . LEU A 1 175 ? -0.482 -16.871 -25.103 1.00 84.31 175 LEU A O 1
ATOM 1312 N N . SER A 1 176 ? -2.450 -16.928 -24.050 1.00 82.94 176 SER A N 1
ATOM 1313 C CA . SER A 1 176 ? -3.034 -17.967 -24.917 1.00 82.94 176 SER A CA 1
ATOM 1314 C C . SER A 1 176 ? -3.321 -17.486 -26.344 1.00 82.94 176 SER A C 1
ATOM 1316 O O . SER A 1 176 ? -3.460 -18.308 -27.245 1.00 82.94 176 SER A O 1
ATOM 1318 N N . PHE A 1 177 ? -3.441 -16.172 -26.551 1.00 79.56 177 PHE A N 1
ATOM 1319 C CA . PHE A 1 177 ? -3.725 -15.567 -27.855 1.00 79.56 177 PHE A CA 1
ATOM 1320 C C . PHE A 1 177 ? -2.480 -14.995 -28.559 1.00 79.56 177 PHE A C 1
ATOM 1322 O O . PHE A 1 177 ? -2.643 -14.251 -29.522 1.00 79.56 177 PHE A O 1
ATOM 1329 N N . ASP A 1 178 ? -1.262 -15.301 -28.091 1.00 65.25 178 ASP A N 1
ATOM 1330 C CA . ASP A 1 178 ? 0.008 -14.758 -28.624 1.00 65.25 178 ASP A CA 1
ATOM 1331 C C . ASP A 1 178 ? 0.075 -13.214 -28.658 1.00 65.25 178 ASP A C 1
ATOM 1333 O O . ASP A 1 178 ? 0.930 -12.616 -29.302 1.00 65.25 178 ASP A O 1
ATOM 1337 N N . VAL A 1 179 ? -0.801 -12.530 -27.912 1.00 61.38 179 VAL A N 1
ATOM 1338 C CA . VAL A 1 179 ? -0.762 -11.062 -27.765 1.00 61.38 179 VAL A CA 1
ATOM 1339 C C . VAL A 1 179 ? 0.454 -10.633 -26.926 1.00 61.38 179 VAL A C 1
ATOM 1341 O O . VAL A 1 179 ? 0.890 -9.488 -26.993 1.00 61.38 179 VAL A O 1
ATOM 1344 N N . LEU A 1 180 ? 1.012 -11.565 -26.149 1.00 55.72 180 LEU A N 1
ATOM 1345 C CA . LEU A 1 180 ? 2.235 -11.429 -25.361 1.00 55.72 180 LEU A CA 1
ATOM 1346 C C . LEU A 1 180 ? 3.263 -12.475 -25.826 1.00 55.72 180 LEU A C 1
ATOM 1348 O O . LEU A 1 180 ? 3.618 -13.376 -25.067 1.00 55.72 180 LEU A O 1
ATOM 1352 N N . SER A 1 181 ? 3.708 -12.399 -27.081 1.00 57.75 181 SER A N 1
ATOM 1353 C CA . SER A 1 181 ? 4.860 -13.175 -27.548 1.00 57.75 181 SER A CA 1
ATOM 1354 C C . SER A 1 181 ? 6.147 -12.604 -26.935 1.00 57.75 181 SER A C 1
ATOM 1356 O O . SER A 1 181 ? 6.409 -11.404 -27.018 1.00 57.75 181 SER A O 1
ATOM 1358 N N . PHE A 1 182 ? 6.940 -13.457 -26.283 1.00 56.75 182 PHE A N 1
ATOM 1359 C CA . PHE A 1 182 ? 8.273 -13.109 -25.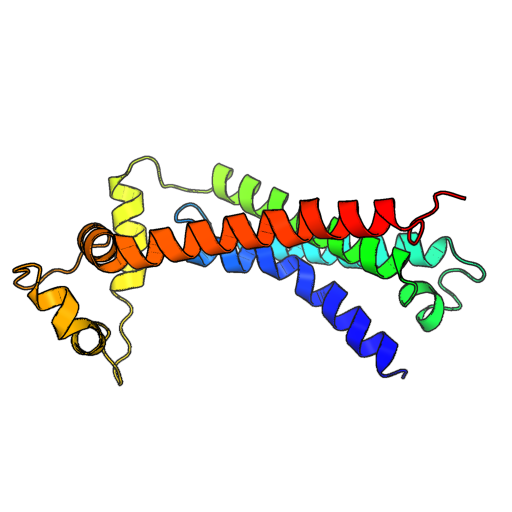780 1.00 56.75 182 PHE A CA 1
ATOM 1360 C C . PHE A 1 182 ? 9.299 -13.232 -26.920 1.00 56.75 182 PHE A C 1
ATOM 1362 O O . PHE A 1 182 ? 10.076 -14.185 -26.929 1.00 56.75 182 PHE A O 1
ATOM 1369 N N . ASP A 1 183 ? 9.267 -12.301 -27.876 1.00 44.59 183 ASP A N 1
ATOM 1370 C CA . ASP A 1 183 ? 10.320 -12.122 -28.894 1.00 44.59 183 ASP A CA 1
ATOM 1371 C C . ASP A 1 183 ? 11.205 -10.908 -28.567 1.00 44.59 183 ASP A C 1
ATOM 1373 O O . ASP A 1 183 ? 10.649 -9.845 -28.193 1.00 44.59 183 ASP A O 1
#

InterPro domains:
  IPR031155 Urea active transporter [PTHR46154] (2-175)
  IPR038377 Sodium/glucose symporter superfamily [G3DSA:1.20.1730.10] (1-144)

Radius of gyration: 22.09 Å; chains: 1; bounding box: 52×39×54 Å

pLDDT: mean 87.92, std 8.65, range [44.59, 97.12]

Foldseek 3Di:
DDPLLVVLVVCLQCLLLVQLVVCVVPPLLFDPVLNVQLNVQLNVQLVVLLQVQLQVDPVRCVPVSVSSSDPNSSVRSNVRSNVSSNCSRVVVSVVPGPDDDPVSSQVSVLVVLVDADPVDGVCVVCVVLVVVPVDDDDDTPVNVCVSCVVVVVVVVVVVVVVCCVPVPVVVVVCVVVCVDPPD

Organism: Dreissena polymorpha (NCBI:txid45954)